Protein AF-A0A8E0IRZ7-F1 (afdb_monomer)

InterPro domains:
  IPR016195 Polymerase/histidinol phosphatase-like [SSF89550] (3-81)

Nearest PDB structures (foldseek):
  4p86-assembly1_B  TM=5.031E-01  e=4.065E-01  Bacillus subtilis
  4p3k-assembly1_A  TM=4.615E-01  e=4.297E+00  synthetic construct
  3gep-assembly1_B-2  TM=3.916E-01  e=7.748E+00  Homo sapiens
  5vog-assembly1_A-2  TM=3.223E-01  e=8.272E+00  Neisseria gonorrhoeae

Mean predicted aligned error: 5.02 Å

Solvent-accessible surface area (backbone atoms only — not comparable to full-atom values): 5821 Å² total; per-residue (Å²): 135,90,81,61,64,76,74,38,65,27,56,56,15,96,89,39,81,41,56,68,67,63,57,59,76,75,51,82,52,53,46,30,41,24,29,45,34,32,72,59,24,75,93,64,79,52,36,69,40,73,46,58,62,70,59,53,51,51,52,50,58,68,42,51,81,77,40,97,56,53,78,47,79,31,35,23,38,51,44,73,54,74,52,92,84,56,96,70,68,53,81,47,74,45,80,46,114

Sequence (97 aa):
MTIYDQHMHTLYSFDSEAQLRDYLTQTKAPVVTTEHLEFDNPDDGGRDNLPDYARMKATQAALAEKFPNEFLLGIEAGYLLLPMLDSDSTWTTMTLI

Structure (mmCIF, N/CA/C/O backbone):
data_AF-A0A8E0IRZ7-F1
#
_entry.id   AF-A0A8E0IRZ7-F1
#
loop_
_atom_site.group_PDB
_atom_site.id
_atom_site.type_symbol
_atom_site.label_atom_id
_atom_site.label_alt_id
_atom_site.label_comp_id
_atom_site.label_asym_id
_atom_site.label_entity_id
_atom_site.label_seq_id
_atom_site.pdbx_PDB_ins_code
_atom_site.Cartn_x
_atom_site.Cartn_y
_atom_site.Cartn_z
_atom_site.occupancy
_atom_site.B_iso_or_equiv
_atom_site.auth_seq_id
_atom_site.auth_comp_id
_atom_site.auth_asym_id
_atom_site.auth_atom_id
_atom_site.pdbx_PDB_model_num
ATOM 1 N N . MET A 1 1 ? 2.040 -0.685 24.546 1.00 78.38 1 MET A N 1
ATOM 2 C CA . MET A 1 1 ? 2.463 -0.607 23.136 1.00 78.38 1 MET A CA 1
ATOM 3 C C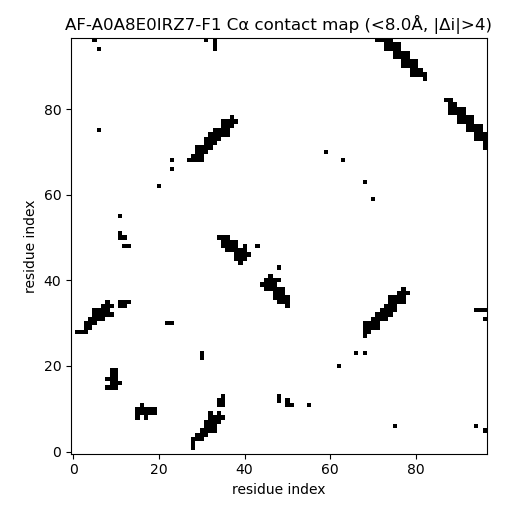 . MET A 1 1 ? 1.396 -1.298 22.315 1.00 78.38 1 MET A C 1
ATOM 5 O O . MET A 1 1 ? 1.049 -2.422 22.659 1.00 78.38 1 MET A O 1
ATOM 9 N N . THR A 1 2 ? 0.815 -0.613 21.336 1.00 84.62 2 THR A N 1
ATOM 10 C CA . THR A 1 2 ? -0.170 -1.220 20.432 1.00 84.62 2 THR A CA 1
ATOM 11 C C . THR A 1 2 ? 0.584 -2.077 19.420 1.00 84.62 2 THR A C 1
ATOM 13 O O . THR A 1 2 ? 1.552 -1.597 18.840 1.00 84.62 2 THR A O 1
ATOM 16 N N . ILE A 1 3 ? 0.181 -3.337 19.251 1.00 89.81 3 ILE A N 1
ATOM 17 C CA . ILE A 1 3 ? 0.766 -4.254 18.265 1.00 89.81 3 ILE A CA 1
ATOM 18 C C . ILE A 1 3 ? -0.178 -4.292 17.067 1.00 89.81 3 ILE A C 1
ATOM 20 O O . ILE A 1 3 ? -1.365 -4.572 17.238 1.00 89.81 3 ILE A O 1
ATOM 24 N N . TYR A 1 4 ? 0.342 -3.991 15.884 1.00 93.94 4 TYR A N 1
ATOM 25 C CA . TYR A 1 4 ? -0.385 -4.057 14.623 1.00 93.94 4 TYR A CA 1
ATOM 26 C C . TYR A 1 4 ? 0.584 -4.337 13.476 1.00 93.94 4 TYR A C 1
ATOM 28 O O . TYR A 1 4 ? 1.795 -4.144 13.622 1.00 93.94 4 TYR A O 1
ATOM 36 N N . ASP A 1 5 ? 0.033 -4.836 12.373 1.00 94.12 5 ASP A N 1
ATOM 37 C CA . ASP A 1 5 ? 0.798 -5.125 11.169 1.00 94.12 5 ASP A CA 1
ATOM 38 C C . ASP A 1 5 ? 1.223 -3.822 10.490 1.00 94.12 5 ASP A C 1
ATOM 40 O O . ASP A 1 5 ? 0.418 -2.910 10.290 1.00 94.12 5 ASP A O 1
ATOM 44 N N . GLN A 1 6 ? 2.511 -3.742 10.194 1.00 94.88 6 GLN A N 1
ATOM 45 C CA . GLN A 1 6 ? 3.190 -2.576 9.650 1.00 94.88 6 GLN A CA 1
ATOM 46 C C . GLN A 1 6 ? 3.698 -2.830 8.226 1.00 94.88 6 GLN A C 1
ATOM 48 O O . GLN A 1 6 ? 4.367 -1.966 7.672 1.00 94.88 6 GLN A O 1
ATOM 53 N N . HIS A 1 7 ? 3.400 -3.993 7.637 1.00 96.19 7 HIS A N 1
ATOM 54 C CA . HIS A 1 7 ? 3.860 -4.365 6.302 1.00 96.19 7 HIS A CA 1
ATOM 55 C C . HIS A 1 7 ? 2.813 -5.237 5.603 1.00 96.19 7 HIS A C 1
ATOM 57 O O . HIS A 1 7 ? 2.752 -6.446 5.815 1.00 96.19 7 HIS A O 1
ATOM 63 N N . MET A 1 8 ? 1.989 -4.635 4.742 1.00 95.69 8 MET A N 1
ATOM 64 C CA . MET A 1 8 ? 1.025 -5.380 3.923 1.00 95.69 8 MET A CA 1
ATOM 65 C C . MET A 1 8 ? 0.758 -4.712 2.576 1.00 95.69 8 MET A C 1
ATOM 67 O O . MET A 1 8 ? 0.840 -3.491 2.438 1.00 95.69 8 MET A O 1
ATOM 71 N N . HIS A 1 9 ? 0.317 -5.526 1.620 1.00 97.75 9 HIS A N 1
ATOM 7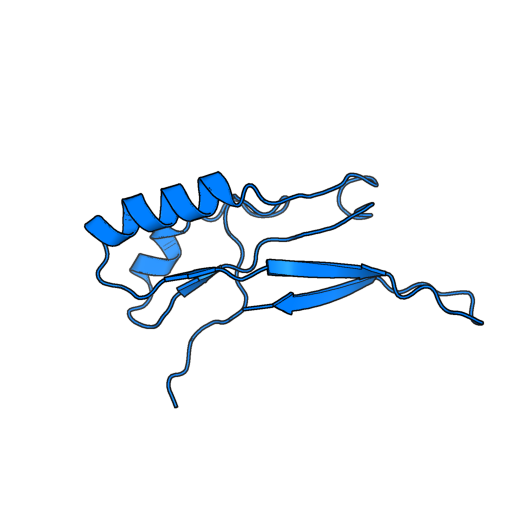2 C CA . HIS A 1 9 ? 0.063 -5.130 0.238 1.00 97.75 9 HIS A CA 1
ATOM 73 C C . HIS A 1 9 ? -1.406 -5.287 -0.114 1.00 97.75 9 HIS A C 1
ATOM 75 O O . HIS A 1 9 ? -2.078 -6.215 0.336 1.00 97.75 9 HIS A O 1
ATOM 81 N N . THR A 1 10 ? -1.904 -4.417 -0.977 1.00 97.94 10 THR A N 1
ATOM 82 C CA . THR A 1 10 ? -3.239 -4.534 -1.563 1.00 97.94 10 THR A CA 1
ATOM 83 C C . THR A 1 10 ? -3.123 -4.624 -3.082 1.00 97.94 10 THR A C 1
ATOM 85 O O . THR A 1 10 ? -2.027 -4.676 -3.626 1.00 97.94 10 THR A O 1
ATOM 88 N N . LEU A 1 11 ? -4.251 -4.586 -3.789 1.00 97.62 11 LEU A N 1
ATOM 89 C CA . LEU A 1 11 ? -4.324 -4.541 -5.255 1.00 97.62 11 LEU A CA 1
A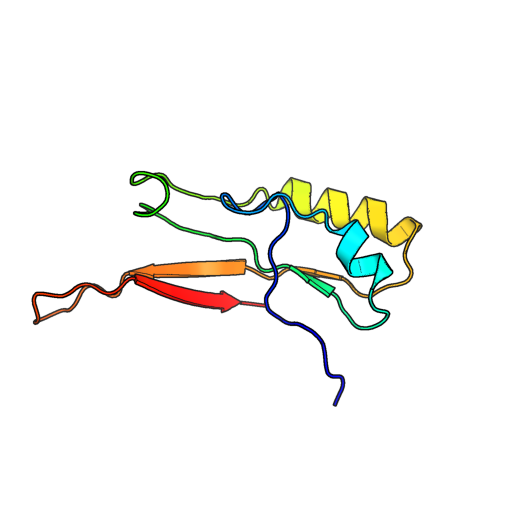TOM 90 C C . LEU A 1 11 ? -3.520 -3.401 -5.922 1.00 97.62 11 LEU A C 1
ATOM 92 O O . LEU A 1 11 ? -3.514 -3.293 -7.146 1.00 97.62 11 LEU A O 1
ATOM 96 N N . TYR A 1 12 ? -2.938 -2.492 -5.134 1.00 97.56 12 TYR A N 1
ATOM 97 C CA . TYR A 1 12 ? -2.067 -1.417 -5.603 1.00 97.56 12 TYR A CA 1
ATOM 98 C C . TYR A 1 12 ? -0.593 -1.826 -5.725 1.00 97.56 12 TYR A C 1
ATOM 100 O O . TYR A 1 12 ? 0.179 -1.060 -6.301 1.00 97.56 12 TYR A O 1
ATOM 108 N N . SER A 1 13 ? -0.221 -3.012 -5.245 1.00 97.31 13 SER A N 1
ATOM 109 C CA . SER A 1 13 ? 1.051 -3.672 -5.542 1.00 97.31 13 SER A CA 1
ATOM 110 C C . SER A 1 13 ? 0.920 -4.573 -6.770 1.00 97.31 13 SER A C 1
ATOM 112 O O . SER A 1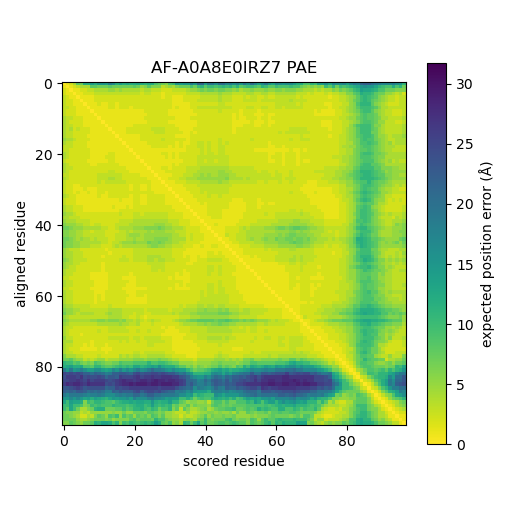 13 ? -0.143 -5.139 -7.019 1.00 97.31 13 SER A O 1
ATOM 114 N N . PHE A 1 14 ? 1.992 -4.700 -7.558 1.00 94.88 14 PHE A N 1
ATOM 115 C CA . PHE A 1 14 ? 1.967 -5.412 -8.846 1.00 94.88 14 PHE A CA 1
ATOM 116 C C . PHE A 1 14 ? 1.715 -6.924 -8.714 1.00 94.88 14 PHE A C 1
ATOM 118 O O . PHE A 1 14 ? 1.263 -7.559 -9.667 1.00 94.88 14 PHE A O 1
ATOM 125 N N . ASP A 1 15 ? 1.988 -7.483 -7.539 1.00 95.88 15 ASP A N 1
ATOM 126 C CA . ASP A 1 15 ? 1.961 -8.905 -7.208 1.00 95.88 15 ASP A CA 1
ATOM 127 C C . ASP A 1 15 ? 0.817 -9.290 -6.249 1.00 95.88 15 ASP A C 1
ATOM 129 O O . ASP A 1 15 ? 0.745 -10.429 -5.783 1.00 95.88 15 ASP A O 1
ATOM 133 N N . SER A 1 16 ? -0.109 -8.368 -5.966 1.00 97.31 16 SER A N 1
ATOM 134 C CA . SER A 1 16 ? -1.215 -8.587 -5.033 1.00 97.31 16 SER A CA 1
ATOM 135 C C . SER A 1 16 ? -2.574 -8.295 -5.664 1.00 97.31 16 SER A C 1
ATOM 137 O O . SER A 1 16 ? -2.753 -7.380 -6.462 1.00 97.31 16 SER A O 1
ATOM 139 N N . GLU A 1 17 ? -3.578 -9.071 -5.258 1.00 97.50 17 GLU A N 1
ATOM 140 C CA . GLU A 1 17 ? -4.989 -8.861 -5.616 1.00 97.50 17 GLU A CA 1
ATOM 141 C C . GLU A 1 17 ? -5.854 -8.519 -4.385 1.00 97.50 17 GLU A C 1
ATOM 143 O O . GLU A 1 17 ? -7.081 -8.383 -4.480 1.00 97.50 17 GLU A O 1
ATOM 148 N N . ALA A 1 18 ? -5.235 -8.386 -3.206 1.00 97.75 18 ALA A N 1
ATOM 149 C CA . ALA A 1 18 ? -5.943 -8.244 -1.940 1.00 97.75 18 ALA A CA 1
ATOM 150 C C . ALA A 1 18 ? -6.693 -6.905 -1.839 1.00 97.75 18 ALA A C 1
ATOM 152 O O . ALA A 1 18 ? -6.185 -5.837 -2.180 1.00 97.75 18 ALA A O 1
ATOM 153 N N . GLN A 1 19 ? -7.921 -6.937 -1.323 1.00 97.62 19 GLN A N 1
ATOM 154 C CA . GLN A 1 19 ? -8.718 -5.728 -1.125 1.00 97.62 19 GLN A CA 1
ATOM 155 C C . GLN A 1 19 ? -8.466 -5.154 0.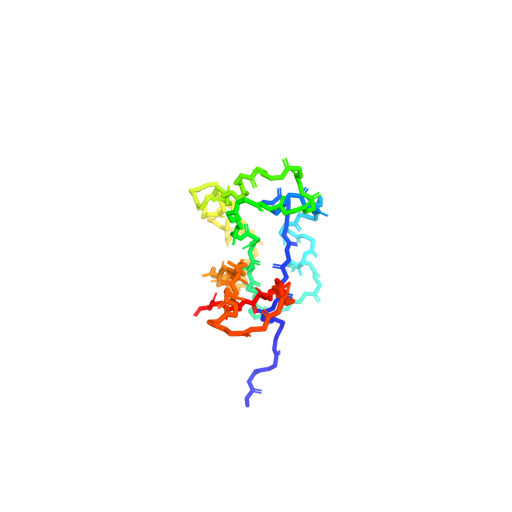271 1.00 97.62 19 GLN A C 1
ATOM 157 O O . GLN A 1 19 ? -8.600 -5.871 1.261 1.00 97.62 19 GLN A O 1
ATOM 162 N N . LEU A 1 20 ? -8.232 -3.838 0.388 1.00 97.06 20 LEU A N 1
ATOM 163 C CA . LEU A 1 20 ? -8.035 -3.177 1.692 1.00 97.06 20 LEU A CA 1
ATOM 164 C C . LEU A 1 20 ? -9.161 -3.492 2.695 1.00 97.06 20 LEU A C 1
ATOM 166 O O . LEU A 1 20 ? -8.927 -3.692 3.886 1.00 97.06 20 LEU A O 1
ATOM 170 N N . ARG A 1 21 ? -10.402 -3.577 2.202 1.00 96.81 21 ARG A N 1
ATOM 171 C CA . ARG A 1 21 ? -11.575 -3.890 3.028 1.00 96.81 21 ARG A CA 1
ATOM 172 C C . ARG A 1 21 ? -11.453 -5.239 3.744 1.00 96.81 21 ARG A C 1
ATOM 174 O O . ARG A 1 21 ? -11.985 -5.377 4.840 1.00 96.81 21 ARG A O 1
ATOM 181 N N . ASP A 1 22 ? -10.781 -6.217 3.141 1.00 96.50 22 ASP A N 1
ATOM 182 C CA . ASP A 1 22 ? -10.720 -7.572 3.676 1.00 96.50 22 ASP A CA 1
ATOM 183 C C . ASP A 1 22 ? -9.821 -7.590 4.924 1.00 96.50 22 ASP A C 1
ATOM 185 O O . ASP A 1 22 ? -10.164 -8.239 5.912 1.00 96.50 22 ASP A O 1
ATOM 189 N N . TYR A 1 23 ? -8.763 -6.770 4.968 1.00 95.75 23 TYR A N 1
ATOM 190 C CA . TYR A 1 23 ? -7.968 -6.532 6.181 1.00 95.75 23 TYR A CA 1
ATOM 191 C C . TYR A 1 23 ? -8.781 -5.847 7.288 1.00 95.75 23 TYR A C 1
ATOM 193 O O . TYR A 1 23 ? -8.750 -6.272 8.443 1.00 95.75 23 TYR A O 1
ATOM 201 N N . LEU A 1 24 ? -9.592 -4.841 6.944 1.00 95.38 24 LEU A N 1
ATOM 202 C CA . LEU A 1 24 ? -10.431 -4.118 7.917 1.00 95.38 24 LEU A CA 1
ATOM 203 C C . LEU A 1 24 ? -11.487 -5.001 8.594 1.00 95.38 24 LEU A C 1
ATOM 205 O O . LEU A 1 24 ? -11.960 -4.679 9.685 1.00 95.38 24 LEU A O 1
ATOM 209 N N . THR A 1 25 ? -11.888 -6.106 7.960 1.00 95.31 25 THR A N 1
ATOM 210 C CA . THR A 1 25 ? -12.810 -7.069 8.583 1.00 95.31 25 THR A CA 1
ATOM 211 C C . THR A 1 25 ? -12.137 -7.969 9.618 1.00 95.31 25 THR A C 1
ATOM 213 O O . THR A 1 25 ? -12.831 -8.557 10.446 1.00 95.31 25 THR A O 1
ATOM 216 N N . GLN A 1 26 ? -10.805 -8.049 9.611 1.00 94.38 26 GLN A N 1
ATOM 217 C CA . GLN A 1 26 ? -10.029 -8.970 10.445 1.00 94.38 26 GLN A CA 1
ATOM 218 C C . GLN A 1 26 ? -9.495 -8.323 11.726 1.00 94.38 26 GLN A C 1
ATOM 220 O O . GLN A 1 26 ? -9.155 -9.033 12.671 1.00 94.38 26 GLN A O 1
ATOM 225 N N . THR A 1 27 ? -9.429 -6.990 11.794 1.00 93.06 27 THR A N 1
ATOM 226 C CA . THR A 1 27 ? -8.827 -6.286 12.932 1.00 93.06 27 THR A CA 1
ATOM 227 C C . THR A 1 27 ? -9.550 -4.988 13.297 1.00 93.06 27 THR A C 1
ATOM 229 O O . THR A 1 27 ? -10.310 -4.419 12.515 1.00 93.06 27 THR A O 1
ATOM 232 N N . LYS A 1 28 ? -9.322 -4.539 14.534 1.00 92.56 28 LYS A N 1
ATOM 233 C CA . LYS A 1 28 ? -9.660 -3.196 15.042 1.00 92.56 28 LYS A CA 1
ATOM 234 C C . LYS A 1 28 ? -8.414 -2.371 15.378 1.00 92.56 28 LYS A C 1
ATOM 236 O O . LYS A 1 28 ? -8.530 -1.270 15.903 1.00 92.56 28 LYS A O 1
ATOM 241 N N . ALA A 1 29 ? -7.233 -2.945 15.162 1.00 94.31 29 ALA A N 1
ATOM 242 C CA . ALA A 1 29 ? -5.974 -2.230 15.267 1.00 94.31 29 ALA A CA 1
ATOM 243 C C . ALA A 1 29 ? -5.736 -1.404 13.986 1.00 94.31 29 ALA A C 1
ATOM 245 O O . ALA A 1 29 ? -6.383 -1.675 12.965 1.00 94.31 29 ALA A O 1
ATOM 246 N N . PRO A 1 30 ? -4.817 -0.422 14.013 1.00 95.12 30 PRO A N 1
ATOM 247 C CA . PRO A 1 30 ? -4.452 0.330 12.819 1.00 95.12 30 PRO A CA 1
ATOM 248 C C . PRO A 1 30 ? -4.060 -0.591 11.662 1.00 95.12 30 PRO A C 1
ATOM 250 O O . PRO A 1 30 ? -3.449 -1.641 11.866 1.00 95.12 30 PRO A O 1
ATOM 253 N N . VAL A 1 31 ? -4.437 -0.194 10.450 1.00 96.06 31 VAL A N 1
ATOM 254 C CA . VAL A 1 31 ? -4.116 -0.899 9.205 1.00 96.06 31 VAL A CA 1
ATOM 255 C C . VAL A 1 31 ? -3.180 -0.006 8.397 1.00 96.06 31 VAL A C 1
ATOM 257 O O . VAL A 1 31 ? -3.563 1.102 8.018 1.00 96.06 31 VAL A O 1
ATOM 260 N N . VAL A 1 32 ? -1.957 -0.484 8.157 1.00 96.06 32 VAL A N 1
ATOM 261 C CA . VAL A 1 32 ? -0.904 0.212 7.401 1.00 96.06 32 VAL A CA 1
ATOM 262 C C . VAL A 1 32 ? -0.623 -0.493 6.083 1.00 96.06 32 VAL A C 1
ATOM 264 O O . VAL A 1 32 ? -0.083 -1.588 6.096 1.00 96.06 32 VAL A O 1
ATOM 267 N N . THR A 1 33 ? -0.950 0.115 4.947 1.00 96.88 33 THR A N 1
ATOM 268 C CA . THR A 1 33 ? -0.558 -0.440 3.637 1.00 96.88 33 THR A CA 1
ATOM 269 C C . THR A 1 33 ? 0.828 0.051 3.246 1.00 96.88 33 THR A C 1
ATOM 271 O O . THR A 1 33 ? 1.103 1.234 3.432 1.00 96.88 33 THR A O 1
ATOM 274 N N . THR A 1 34 ? 1.657 -0.805 2.660 1.00 97.75 34 THR A N 1
ATOM 275 C CA . THR A 1 34 ? 3.044 -0.523 2.261 1.00 97.75 34 THR A CA 1
ATOM 276 C C . THR A 1 34 ? 3.281 -1.044 0.852 1.00 97.75 34 THR A C 1
ATOM 278 O O . THR A 1 34 ? 3.997 -2.011 0.648 1.00 97.75 34 THR A O 1
ATOM 281 N N . GLU A 1 35 ? 2.614 -0.434 -0.125 1.00 97.88 35 GLU A N 1
ATOM 282 C CA . GLU A 1 35 ? 2.644 -0.930 -1.504 1.00 97.88 35 GLU A CA 1
ATOM 283 C C . GLU A 1 35 ? 4.049 -0.840 -2.114 1.00 97.88 35 GLU A C 1
ATOM 285 O O . GLU A 1 35 ? 4.807 0.079 -1.779 1.00 97.88 35 GLU A O 1
ATOM 290 N N . HIS A 1 36 ? 4.358 -1.760 -3.033 1.00 96.81 36 HIS A N 1
ATOM 291 C CA . HIS A 1 36 ? 5.642 -1.805 -3.731 1.00 96.81 36 HIS A CA 1
ATOM 292 C C . HIS A 1 36 ? 5.872 -0.526 -4.544 1.00 96.81 36 HIS A C 1
ATOM 294 O O . HIS A 1 36 ? 5.079 -0.182 -5.422 1.00 96.81 36 HIS A O 1
ATOM 300 N N . LEU A 1 37 ? 6.982 0.154 -4.259 1.00 96.25 37 LEU A N 1
ATOM 301 C CA . LEU A 1 37 ? 7.595 1.183 -5.089 1.00 96.25 37 LEU A CA 1
ATOM 302 C C . LEU A 1 37 ? 8.939 0.652 -5.581 1.00 96.25 37 LEU A C 1
ATOM 304 O O . LEU A 1 37 ? 9.908 0.609 -4.821 1.00 96.25 37 LEU A O 1
ATOM 308 N N . GLU A 1 38 ? 9.003 0.278 -6.852 1.00 93.88 38 GLU A N 1
ATOM 309 C CA . GLU A 1 38 ? 10.179 -0.367 -7.433 1.00 93.88 38 GLU A CA 1
ATOM 310 C C . GLU A 1 38 ? 10.525 0.267 -8.778 1.00 93.88 38 GLU A C 1
ATOM 312 O O . GLU A 1 38 ? 9.653 0.526 -9.607 1.00 93.88 38 GLU A O 1
ATOM 317 N N . PHE A 1 39 ? 11.812 0.540 -8.978 1.00 92.81 39 PHE A N 1
ATOM 318 C CA . PHE A 1 39 ? 12.359 1.015 -10.247 1.00 92.81 39 PHE A CA 1
ATOM 319 C C . PHE A 1 39 ? 13.158 -0.112 -10.884 1.00 92.81 39 PHE A C 1
ATOM 321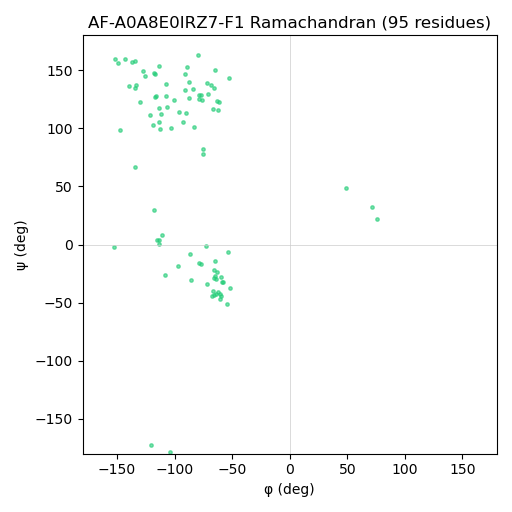 O O . PHE A 1 39 ? 13.911 -0.772 -10.171 1.00 92.81 39 PHE A O 1
ATOM 328 N N . ASP A 1 40 ? 13.025 -0.297 -12.200 1.00 91.50 40 ASP A N 1
ATOM 329 C CA . ASP A 1 40 ? 13.670 -1.398 -12.937 1.00 91.50 40 ASP A CA 1
ATOM 330 C C . ASP A 1 40 ? 13.451 -2.768 -12.262 1.00 91.50 40 ASP A C 1
ATOM 332 O O . ASP A 1 40 ? 14.391 -3.526 -12.018 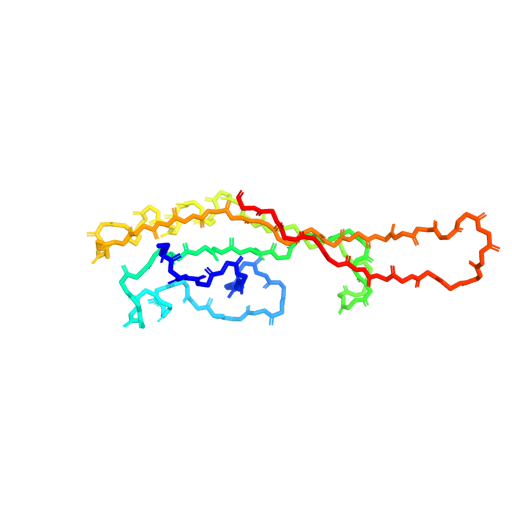1.00 91.50 40 ASP A O 1
ATOM 336 N N . ASN A 1 41 ? 12.197 -3.067 -11.903 1.00 90.75 41 ASN A N 1
ATOM 337 C CA . ASN A 1 41 ? 11.861 -4.251 -11.122 1.00 90.75 41 ASN A CA 1
ATOM 338 C C . ASN A 1 41 ? 12.223 -5.540 -11.885 1.00 90.75 41 ASN A C 1
ATOM 340 O O . ASN A 1 41 ? 11.594 -5.831 -12.912 1.00 90.75 41 ASN A O 1
ATOM 344 N N . PRO A 1 42 ? 13.173 -6.359 -11.394 1.00 87.12 42 PRO A N 1
ATOM 345 C CA . PRO A 1 42 ? 13.542 -7.608 -12.054 1.00 87.12 42 PRO A CA 1
ATOM 346 C C . PRO A 1 42 ? 12.394 -8.626 -12.094 1.00 87.12 42 PRO A C 1
ATOM 348 O O . PRO A 1 42 ? 12.308 -9.401 -13.050 1.00 87.12 42 PRO A O 1
ATOM 351 N N . ASP A 1 43 ? 11.494 -8.594 -11.111 1.00 88.12 43 ASP A N 1
ATOM 352 C CA . ASP A 1 43 ? 10.361 -9.514 -10.999 1.00 88.12 43 ASP A CA 1
ATOM 353 C C . ASP A 1 43 ? 9.206 -9.132 -11.937 1.00 88.12 43 ASP A C 1
ATOM 355 O O . ASP A 1 43 ? 8.368 -9.974 -12.266 1.00 88.12 43 ASP A O 1
ATOM 359 N N . ASP A 1 44 ? 9.212 -7.899 -12.457 1.00 91.25 44 ASP A N 1
ATOM 360 C CA . ASP A 1 44 ? 8.237 -7.399 -13.429 1.00 91.25 44 ASP A CA 1
ATOM 361 C C . ASP A 1 44 ? 8.865 -6.992 -14.777 1.00 91.25 44 ASP A C 1
ATOM 363 O O . ASP A 1 44 ? 8.378 -6.110 -15.494 1.00 91.25 44 ASP A O 1
ATOM 367 N N . GLY A 1 45 ? 9.962 -7.660 -15.147 1.00 90.69 45 GLY A N 1
ATOM 368 C CA . GLY A 1 45 ? 10.589 -7.529 -16.464 1.00 90.69 45 GLY A CA 1
ATOM 369 C C . GLY A 1 45 ? 11.298 -6.192 -16.702 1.00 90.69 45 GLY A C 1
ATOM 370 O O . GLY A 1 45 ? 11.310 -5.712 -17.837 1.00 90.69 45 GLY A O 1
ATOM 371 N N . GLY A 1 46 ? 11.864 -5.595 -15.653 1.00 90.38 46 GLY A N 1
ATOM 372 C CA . GLY A 1 46 ? 12.575 -4.312 -15.688 1.00 90.38 46 GLY A CA 1
ATOM 373 C C . GLY A 1 46 ? 11.647 -3.101 -15.786 1.00 90.38 46 GLY A C 1
ATOM 374 O O . GLY A 1 46 ? 12.031 -2.050 -16.297 1.00 90.38 46 GLY A O 1
ATOM 375 N N . ARG A 1 47 ? 10.379 -3.246 -15.385 1.00 92.75 47 ARG A N 1
ATOM 376 C CA . ARG A 1 47 ? 9.408 -2.144 -15.394 1.00 92.75 47 ARG A CA 1
ATOM 377 C C . ARG A 1 47 ? 9.448 -1.382 -14.078 1.00 92.75 47 ARG A C 1
ATOM 379 O O . ARG A 1 47 ? 9.756 -1.941 -13.034 1.00 92.75 47 ARG A O 1
ATOM 386 N N . ASP A 1 48 ? 9.076 -0.110 -14.137 1.00 95.19 48 ASP A N 1
ATOM 387 C CA . ASP A 1 48 ? 8.818 0.661 -12.926 1.00 95.19 48 ASP A CA 1
ATOM 388 C C . ASP A 1 48 ? 7.432 0.300 -12.384 1.00 95.19 48 ASP A C 1
ATOM 390 O O . ASP A 1 48 ? 6.417 0.436 -13.081 1.00 95.19 48 ASP A O 1
ATOM 394 N N . ASN A 1 49 ? 7.377 -0.115 -11.123 1.00 95.81 49 ASN A N 1
ATOM 395 C CA . ASN A 1 49 ? 6.144 -0.345 -10.388 1.00 95.81 49 ASN A CA 1
ATOM 396 C C . ASN A 1 49 ? 5.927 0.825 -9.430 1.00 95.81 49 ASN A C 1
ATOM 398 O O . ASN A 1 49 ? 6.533 0.921 -8.365 1.00 95.81 49 ASN A O 1
ATOM 402 N N . LEU A 1 50 ? 5.060 1.749 -9.853 1.00 95.81 50 LEU A N 1
ATOM 403 C CA . LEU A 1 50 ? 4.682 2.927 -9.080 1.00 95.81 50 LEU A CA 1
ATOM 404 C C . LEU A 1 50 ? 3.253 2.740 -8.548 1.00 95.81 50 LEU A C 1
ATOM 406 O O . LEU A 1 50 ? 2.320 2.654 -9.356 1.00 95.81 50 LEU A O 1
ATOM 410 N N . PRO A 1 51 ? 3.040 2.719 -7.224 1.00 94.69 51 PRO A N 1
ATOM 411 C CA . PRO A 1 51 ? 1.707 2.555 -6.670 1.00 94.69 51 PRO A CA 1
ATOM 412 C C . PRO A 1 51 ? 0.878 3.830 -6.893 1.00 94.69 51 PRO A C 1
ATOM 414 O O . PRO A 1 51 ? 1.365 4.956 -6.745 1.00 94.69 51 PRO A O 1
ATOM 417 N N . ASP A 1 52 ? -0.404 3.676 -7.249 1.00 96.00 52 ASP A N 1
ATOM 418 C CA . ASP A 1 52 ? -1.312 4.812 -7.470 1.00 96.00 52 ASP A CA 1
ATOM 419 C C . ASP A 1 52 ? -1.751 5.419 -6.127 1.00 96.00 52 ASP A C 1
ATOM 421 O O . ASP A 1 52 ? -2.834 5.148 -5.597 1.00 96.00 52 ASP A O 1
ATOM 425 N N . TYR A 1 53 ? -0.895 6.282 -5.579 1.00 94.75 53 TYR A N 1
ATOM 426 C CA . TYR A 1 53 ? -1.102 6.926 -4.282 1.00 94.75 53 TYR A CA 1
ATOM 427 C C . TYR A 1 53 ? -2.409 7.730 -4.200 1.00 94.75 53 TYR A C 1
ATOM 429 O O . TYR A 1 53 ? -3.041 7.820 -3.141 1.00 94.75 53 TYR A O 1
ATOM 437 N N . ALA A 1 54 ? -2.852 8.324 -5.313 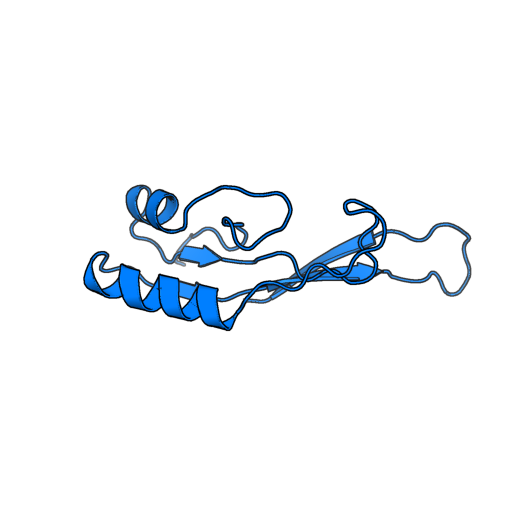1.00 96.75 54 ALA A N 1
ATOM 438 C CA . ALA A 1 54 ? -4.109 9.062 -5.347 1.00 96.75 54 ALA A CA 1
ATOM 439 C C . ALA A 1 54 ? -5.304 8.114 -5.174 1.00 96.75 54 ALA A C 1
ATOM 441 O O . ALA A 1 54 ? -6.197 8.399 -4.368 1.00 96.75 54 ALA A O 1
ATOM 442 N N . ARG A 1 55 ? -5.302 6.968 -5.866 1.00 97.62 55 ARG A N 1
ATOM 443 C CA . ARG A 1 55 ? -6.328 5.930 -5.696 1.00 97.62 55 ARG A CA 1
ATOM 444 C C . ARG A 1 55 ? -6.276 5.275 -4.325 1.00 97.62 55 ARG A C 1
ATOM 446 O O . ARG A 1 55 ? -7.338 5.076 -3.745 1.00 97.62 55 ARG A O 1
ATOM 453 N N . MET A 1 56 ? -5.092 5.006 -3.782 1.00 97.12 56 MET A N 1
ATOM 454 C CA . MET A 1 56 ? -4.939 4.470 -2.422 1.00 97.12 56 MET A CA 1
ATOM 455 C C . MET A 1 56 ? -5.648 5.361 -1.394 1.00 97.12 56 MET A C 1
ATOM 457 O O . MET A 1 56 ? -6.504 4.890 -0.642 1.00 97.12 56 MET A O 1
ATOM 461 N N . LYS A 1 57 ? -5.378 6.675 -1.422 1.00 96.62 57 LYS A N 1
ATOM 462 C CA . LYS A 1 57 ? -6.050 7.652 -0.548 1.00 96.62 57 LYS A CA 1
ATOM 463 C C . LYS A 1 57 ? -7.558 7.703 -0.764 1.00 96.62 57 LYS A C 1
ATOM 465 O O . LYS A 1 57 ? -8.310 7.770 0.205 1.00 96.62 57 LYS A O 1
ATOM 470 N N . ALA A 1 58 ? -8.005 7.679 -2.019 1.00 97.12 58 ALA A N 1
ATOM 471 C CA . ALA A 1 58 ? -9.431 7.683 -2.334 1.00 97.12 58 ALA A CA 1
ATOM 472 C C . ALA A 1 58 ? -10.138 6.437 -1.773 1.00 97.12 58 ALA A C 1
ATOM 474 O O . ALA A 1 58 ? -11.220 6.550 -1.196 1.00 97.12 58 ALA A O 1
ATOM 475 N N . THR A 1 59 ? -9.506 5.267 -1.872 1.00 97.00 59 THR A N 1
ATOM 476 C CA . THR A 1 59 ? -10.022 4.013 -1.313 1.00 97.00 59 THR A CA 1
ATOM 477 C C . THR A 1 59 ? -10.075 4.049 0.209 1.00 97.00 59 THR A C 1
ATOM 479 O O . THR A 1 59 ? -11.094 3.660 0.778 1.00 97.00 59 THR 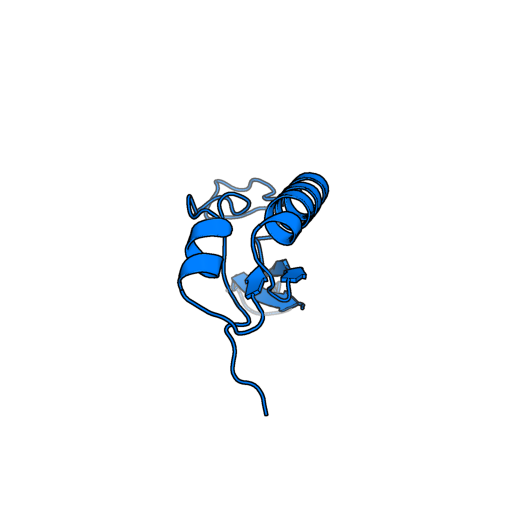A O 1
ATOM 482 N N . GLN A 1 60 ? -9.042 4.569 0.881 1.00 95.88 60 GLN A N 1
ATOM 483 C CA . GLN A 1 60 ? -9.079 4.755 2.336 1.00 95.88 60 GLN A CA 1
ATOM 484 C C . GLN A 1 60 ? -10.212 5.691 2.762 1.00 95.88 60 GLN A C 1
ATOM 486 O O . GLN A 1 60 ? -10.990 5.336 3.644 1.00 95.88 60 GLN A O 1
ATOM 491 N N . ALA A 1 61 ? -10.370 6.840 2.099 1.00 95.62 61 ALA A N 1
ATOM 492 C CA . ALA A 1 61 ? -11.445 7.784 2.402 1.00 95.62 61 ALA A CA 1
ATOM 493 C C . ALA A 1 61 ? -12.837 7.147 2.238 1.00 95.62 61 ALA A C 1
ATOM 495 O O . ALA A 1 61 ? -13.680 7.268 3.125 1.00 95.62 61 ALA A O 1
ATOM 496 N N . ALA A 1 62 ? -13.057 6.398 1.152 1.00 96.69 62 ALA A N 1
ATOM 497 C CA . ALA A 1 62 ? -14.321 5.705 0.904 1.00 96.69 62 ALA A CA 1
ATOM 498 C C . ALA A 1 62 ? -14.618 4.586 1.923 1.00 96.69 62 ALA A C 1
ATOM 500 O O . ALA A 1 62 ? -15.781 4.266 2.180 1.00 96.69 62 ALA A O 1
ATOM 501 N N . LEU A 1 63 ? -13.584 3.958 2.491 1.00 96.56 63 LEU A N 1
ATOM 502 C CA . LEU A 1 63 ? -13.733 2.908 3.502 1.00 96.56 63 LEU A CA 1
ATOM 503 C C . LEU A 1 63 ? -13.856 3.467 4.922 1.00 96.56 63 LEU A C 1
ATOM 505 O O . LEU A 1 63 ? -14.574 2.872 5.724 1.00 96.56 63 LEU A O 1
ATOM 509 N N . ALA A 1 64 ? -13.244 4.611 5.225 1.00 94.38 64 ALA A N 1
ATOM 510 C CA . ALA A 1 64 ? -13.331 5.260 6.533 1.00 94.38 64 ALA A CA 1
ATOM 511 C C . ALA A 1 64 ? -14.773 5.631 6.925 1.00 94.38 64 ALA A C 1
ATOM 513 O O . ALA A 1 64 ? -15.117 5.611 8.103 1.00 94.38 64 ALA A O 1
ATOM 514 N N . GLU A 1 65 ? -15.655 5.880 5.949 1.00 92.25 65 GLU A N 1
ATOM 515 C CA . GLU A 1 65 ? -17.092 6.083 6.195 1.00 92.25 65 GLU A CA 1
ATOM 516 C C . GLU A 1 65 ? -17.797 4.832 6.752 1.00 92.25 65 GLU A C 1
ATOM 518 O O . GLU A 1 65 ? -18.819 4.935 7.431 1.00 92.25 65 GLU A O 1
ATOM 523 N N . LYS A 1 66 ? -17.276 3.637 6.448 1.00 93.31 66 LYS A N 1
ATOM 524 C CA . LYS A 1 66 ? -17.907 2.339 6.751 1.00 93.31 66 LYS A CA 1
ATOM 525 C C . LYS A 1 66 ? -17.198 1.579 7.866 1.00 93.31 66 LYS A C 1
ATOM 527 O O . LYS A 1 66 ? -17.817 0.755 8.537 1.00 93.31 66 LYS A O 1
ATOM 532 N N . PHE A 1 67 ? -15.909 1.839 8.048 1.00 93.88 67 PHE A N 1
ATOM 533 C CA . PHE A 1 67 ? -15.056 1.160 9.008 1.00 93.88 67 PHE A CA 1
ATOM 534 C C . PHE A 1 67 ? -14.476 2.189 9.980 1.00 93.88 67 PHE A C 1
ATOM 536 O O . PHE A 1 67 ? -13.626 2.982 9.579 1.00 93.88 67 PHE A O 1
ATOM 543 N N . PRO A 1 68 ? -14.882 2.168 11.262 1.00 89.69 68 PRO A N 1
ATOM 544 C CA . PRO A 1 68 ? -14.248 2.986 12.287 1.00 89.69 68 PRO A CA 1
ATOM 545 C C . PRO A 1 68 ? -12.898 2.355 12.660 1.00 89.69 68 PRO A C 1
ATOM 547 O O . PRO A 1 68 ? -12.798 1.643 13.659 1.00 89.69 68 PRO A O 1
ATOM 550 N N . ASN A 1 69 ? -11.890 2.554 11.810 1.00 93.12 69 ASN A N 1
ATOM 551 C CA . ASN A 1 69 ? -10.523 2.075 11.997 1.00 93.12 69 ASN A CA 1
ATOM 552 C C . ASN A 1 69 ? -9.515 3.183 11.674 1.00 93.12 69 ASN A C 1
ATOM 554 O O . ASN A 1 69 ? -9.824 4.114 10.931 1.00 93.12 69 ASN A O 1
ATOM 558 N N . GLU A 1 70 ? -8.306 3.068 12.217 1.00 94.44 70 GLU A N 1
ATOM 559 C CA . GLU A 1 70 ? -7.188 3.926 11.829 1.00 94.44 70 GLU A CA 1
ATOM 560 C C . GLU A 1 70 ? -6.515 3.371 10.569 1.00 94.44 70 GLU A C 1
ATOM 562 O O . GLU A 1 70 ? -6.253 2.168 10.464 1.00 94.44 70 GLU A O 1
ATOM 567 N N . PHE A 1 71 ? -6.253 4.260 9.615 1.00 94.19 71 PHE A N 1
ATOM 568 C CA . PHE A 1 71 ? -5.591 3.957 8.353 1.00 94.19 71 PHE A CA 1
ATOM 569 C C . PHE A 1 71 ? -4.267 4.705 8.299 1.00 94.19 71 PHE A C 1
ATOM 571 O O . PHE A 1 71 ? -4.249 5.925 8.467 1.00 94.19 71 PHE A O 1
ATOM 578 N N . LEU A 1 72 ? -3.184 3.989 8.020 1.00 95.19 72 LEU A N 1
ATOM 579 C CA . LEU A 1 72 ? -1.873 4.572 7.764 1.00 95.19 72 LEU A CA 1
ATOM 580 C C . LEU A 1 72 ? -1.436 4.214 6.337 1.00 95.19 72 LEU A C 1
ATOM 582 O O . LEU A 1 72 ? -1.819 3.175 5.791 1.00 95.19 72 LEU A O 1
ATOM 586 N N . LEU A 1 73 ? -0.682 5.115 5.712 1.00 94.38 73 LEU A N 1
ATOM 587 C CA . LEU A 1 73 ? -0.190 4.979 4.342 1.00 94.38 73 LEU A CA 1
ATOM 588 C C . LEU A 1 73 ? 1.327 4.973 4.370 1.00 94.38 73 LEU A C 1
ATOM 590 O O . LEU A 1 73 ? 1.939 6.033 4.479 1.00 94.38 73 LEU A O 1
ATOM 594 N N . GLY A 1 74 ? 1.894 3.787 4.231 1.00 94.94 74 GLY A N 1
ATOM 595 C CA . GLY A 1 74 ? 3.305 3.590 3.982 1.00 94.94 74 GLY A CA 1
ATOM 596 C C . GLY A 1 74 ? 3.597 3.225 2.529 1.00 94.94 74 GLY A C 1
ATOM 597 O O . GLY A 1 74 ? 2.705 3.141 1.679 1.00 94.94 74 GLY A O 1
ATOM 598 N N . ILE A 1 75 ? 4.876 2.998 2.262 1.00 96.50 75 ILE A N 1
ATOM 599 C CA . ILE A 1 75 ? 5.433 2.513 0.998 1.00 96.50 75 ILE A CA 1
ATOM 600 C C . ILE A 1 75 ? 6.541 1.515 1.328 1.00 96.50 75 ILE A C 1
ATOM 602 O O . ILE A 1 75 ? 7.371 1.783 2.198 1.00 96.50 75 ILE A O 1
ATOM 606 N N . GLU A 1 76 ? 6.580 0.393 0.617 1.00 96.62 76 GLU A N 1
ATOM 607 C CA . GLU A 1 76 ? 7.759 -0.467 0.569 1.00 96.62 76 GLU A CA 1
ATOM 608 C C . GLU A 1 76 ? 8.605 -0.058 -0.637 1.00 96.62 76 GLU A C 1
ATOM 610 O O . GLU A 1 76 ? 8.246 -0.305 -1.784 1.00 96.62 76 GLU A O 1
ATOM 615 N N . ALA A 1 77 ? 9.718 0.627 -0.385 1.00 94.44 77 ALA A N 1
ATOM 616 C CA . ALA A 1 77 ? 10.619 1.074 -1.434 1.00 94.44 77 ALA A CA 1
ATOM 617 C C . ALA A 1 77 ? 11.686 0.008 -1.699 1.00 94.44 77 ALA A C 1
ATOM 619 O O . ALA A 1 77 ? 12.551 -0.239 -0.850 1.00 94.44 77 ALA A O 1
ATOM 620 N N . GLY A 1 78 ? 11.650 -0.590 -2.888 1.00 90.69 78 GLY A N 1
ATOM 621 C CA . GLY A 1 78 ? 12.746 -1.401 -3.397 1.00 90.69 78 GLY A CA 1
ATOM 622 C C . GLY A 1 78 ? 13.979 -0.534 -3.629 1.00 90.69 78 GLY A C 1
ATOM 623 O O . GLY A 1 78 ? 13.898 0.564 -4.186 1.00 90.69 78 GLY A O 1
ATOM 624 N N . TYR A 1 79 ? 15.137 -1.011 -3.191 1.00 84.12 79 TYR A N 1
ATOM 625 C CA . TYR A 1 79 ? 16.409 -0.361 -3.446 1.00 84.12 79 TYR A CA 1
ATOM 626 C C . TYR A 1 79 ? 17.453 -1.368 -3.918 1.00 84.12 79 TYR A C 1
ATOM 628 O O . TYR A 1 79 ? 17.614 -2.468 -3.385 1.00 84.12 79 TYR A O 1
ATOM 636 N N . LEU A 1 80 ? 18.211 -0.943 -4.923 1.00 77.12 80 LEU A N 1
ATOM 637 C CA . LEU A 1 80 ? 19.392 -1.645 -5.386 1.00 77.12 80 LEU A CA 1
ATOM 638 C C . LEU A 1 80 ? 20.611 -1.015 -4.726 1.00 77.12 80 LEU A C 1
ATOM 640 O O . LEU A 1 80 ? 20.955 0.139 -5.000 1.00 77.12 80 LEU A O 1
ATOM 644 N N . LEU A 1 81 ? 21.295 -1.773 -3.874 1.00 70.19 81 LEU A N 1
ATOM 645 C CA . LEU A 1 81 ? 22.628 -1.377 -3.452 1.00 70.19 81 LEU A CA 1
ATOM 646 C C . LEU A 1 81 ? 23.606 -1.851 -4.523 1.00 70.19 81 LEU A C 1
ATOM 648 O O . LEU A 1 81 ? 23.948 -3.029 -4.578 1.00 70.19 81 LEU A O 1
ATOM 652 N N . LEU A 1 82 ? 24.045 -0.935 -5.389 1.00 64.88 82 LEU A N 1
ATOM 653 C CA . LEU A 1 82 ? 25.149 -1.231 -6.294 1.00 64.88 82 LEU A CA 1
ATOM 654 C C . LEU A 1 82 ? 26.417 -1.412 -5.447 1.00 64.88 82 LEU A C 1
ATOM 656 O O . LEU A 1 82 ? 26.841 -0.461 -4.778 1.00 64.88 82 LEU A O 1
ATOM 660 N N . PRO A 1 83 ? 27.028 -2.606 -5.431 1.00 60.28 83 PRO A N 1
ATOM 661 C CA . PRO A 1 83 ? 28.269 -2.804 -4.708 1.00 60.28 83 PRO A CA 1
ATOM 662 C C . PRO A 1 83 ? 29.341 -1.911 -5.337 1.00 60.28 83 PRO A C 1
ATOM 664 O O . PRO A 1 83 ? 29.622 -1.990 -6.530 1.00 60.28 83 PRO A O 1
ATOM 667 N N . MET A 1 84 ? 29.962 -1.041 -4.534 1.00 56.81 84 MET A N 1
ATOM 668 C CA . MET A 1 84 ? 31.075 -0.223 -5.025 1.00 56.81 84 MET A CA 1
ATOM 669 C C . MET A 1 84 ? 32.300 -1.074 -5.408 1.00 56.81 84 MET A C 1
ATOM 671 O O . MET A 1 84 ? 33.176 -0.528 -6.072 1.00 56.81 84 MET A O 1
ATOM 675 N N . LEU A 1 85 ? 32.391 -2.364 -5.029 1.00 52.12 85 LEU A N 1
ATOM 676 C CA . LEU A 1 85 ? 33.599 -3.184 -5.244 1.00 52.12 85 LEU A CA 1
ATOM 677 C C . LEU A 1 85 ? 33.433 -4.722 -5.398 1.00 52.12 85 LEU A C 1
ATOM 679 O O . LEU A 1 85 ? 34.444 -5.355 -5.678 1.00 52.12 85 LEU A O 1
ATOM 683 N N . ASP A 1 86 ? 32.244 -5.331 -5.296 1.00 53.00 86 ASP A N 1
ATOM 684 C CA . ASP A 1 86 ? 32.057 -6.795 -5.470 1.00 53.00 86 ASP A CA 1
ATOM 685 C C . ASP A 1 86 ? 30.954 -7.100 -6.497 1.00 53.00 86 ASP A C 1
ATOM 687 O O . ASP A 1 86 ? 30.050 -6.303 -6.673 1.00 53.00 86 ASP A O 1
ATOM 691 N N . SER A 1 87 ? 31.024 -8.210 -7.234 1.00 56.97 87 SER A N 1
ATOM 692 C CA . SER A 1 87 ? 30.209 -8.454 -8.444 1.00 56.97 87 SER A CA 1
ATOM 693 C C . SER A 1 87 ? 28.722 -8.755 -8.222 1.00 56.97 87 SER A C 1
ATOM 695 O O . SER A 1 87 ? 28.001 -8.947 -9.201 1.00 56.97 87 SER A O 1
ATOM 697 N N . ASP A 1 88 ? 28.260 -8.798 -6.974 1.00 59.84 88 ASP A N 1
ATOM 698 C CA . ASP A 1 88 ? 26.939 -9.325 -6.638 1.00 59.84 88 ASP A CA 1
ATOM 699 C C . ASP A 1 88 ? 26.038 -8.195 -6.127 1.00 59.84 88 ASP A C 1
ATOM 701 O O . ASP A 1 88 ? 26.112 -7.768 -4.975 1.00 59.84 88 ASP A O 1
ATOM 705 N N . SER A 1 89 ? 25.188 -7.674 -7.013 1.00 59.59 89 SER A N 1
ATOM 706 C CA . SER A 1 89 ? 24.139 -6.724 -6.650 1.00 59.59 89 SER A CA 1
ATOM 707 C C . SER A 1 89 ? 22.974 -7.453 -5.978 1.00 59.59 89 SER A C 1
ATOM 709 O O . SER A 1 89 ? 22.402 -8.365 -6.576 1.00 59.59 89 SER A O 1
ATOM 711 N N . THR A 1 90 ? 22.588 -7.039 -4.770 1.00 65.12 90 THR A N 1
ATOM 712 C CA . THR A 1 90 ? 21.405 -7.572 -4.077 1.00 65.12 90 THR A CA 1
ATOM 713 C C . THR A 1 90 ? 20.280 -6.545 -4.075 1.00 65.12 90 THR A C 1
ATOM 715 O O . THR A 1 90 ? 20.481 -5.404 -3.649 1.00 65.12 90 THR A O 1
ATOM 718 N N . TRP A 1 91 ? 19.100 -6.967 -4.523 1.00 66.94 91 TRP A N 1
ATOM 719 C CA . TRP A 1 91 ? 17.858 -6.219 -4.361 1.00 66.94 91 TRP A CA 1
ATOM 720 C C . TRP A 1 91 ? 17.331 -6.420 -2.940 1.00 66.94 91 TRP A C 1
ATOM 722 O O . TRP A 1 91 ? 17.224 -7.555 -2.473 1.00 66.94 91 TRP A O 1
ATOM 732 N N . THR A 1 92 ? 17.032 -5.318 -2.258 1.00 76.88 92 THR A N 1
ATOM 733 C CA . THR A 1 92 ? 16.464 -5.307 -0.904 1.00 76.88 92 THR A CA 1
ATOM 734 C C . THR A 1 92 ? 15.355 -4.261 -0.838 1.00 76.88 92 THR A C 1
ATOM 736 O O . THR A 1 92 ? 15.339 -3.321 -1.628 1.00 76.88 92 THR A O 1
ATOM 739 N N . THR A 1 93 ? 14.429 -4.395 0.108 1.00 79.88 93 THR A N 1
ATOM 740 C CA . THR A 1 93 ? 13.333 -3.446 0.316 1.00 79.88 93 THR A CA 1
ATOM 741 C C . THR A 1 93 ? 13.442 -2.713 1.655 1.00 79.88 93 THR A C 1
ATOM 743 O O . THR A 1 93 ? 14.064 -3.182 2.613 1.00 79.88 93 THR A O 1
ATOM 746 N N . MET A 1 94 ? 12.870 -1.510 1.713 1.00 83.81 94 MET A N 1
ATOM 747 C CA . MET A 1 94 ? 12.757 -0.694 2.920 1.00 83.81 94 MET A CA 1
ATOM 748 C C . MET A 1 94 ? 11.317 -0.212 3.090 1.00 83.81 94 MET A C 1
ATOM 750 O O . MET A 1 94 ? 10.794 0.511 2.244 1.00 83.81 94 MET A O 1
ATOM 754 N N . THR A 1 95 ? 10.711 -0.541 4.227 1.00 83.44 95 THR A N 1
ATOM 755 C CA . THR A 1 95 ? 9.355 -0.107 4.575 1.00 83.44 95 THR A CA 1
ATOM 756 C C . THR A 1 95 ? 9.373 1.255 5.268 1.00 83.44 95 THR A C 1
ATOM 758 O O . THR A 1 95 ? 10.061 1.451 6.272 1.00 83.44 95 THR A O 1
ATOM 761 N N . LEU A 1 96 ? 8.604 2.202 4.732 1.00 79.69 96 LEU A N 1
ATOM 762 C CA . LEU A 1 96 ? 8.416 3.560 5.243 1.00 79.69 96 LEU A CA 1
ATOM 763 C C . LEU A 1 96 ? 6.942 3.731 5.627 1.00 79.69 96 LEU A C 1
ATOM 765 O O . LEU A 1 96 ? 6.081 3.460 4.796 1.00 79.69 96 LEU A O 1
ATOM 769 N N . ILE A 1 97 ? 6.651 4.174 6.853 1.00 78.19 97 ILE A N 1
ATOM 770 C CA . ILE A 1 97 ? 5.289 4.338 7.403 1.00 78.19 97 ILE A CA 1
ATOM 771 C C . ILE A 1 97 ? 5.094 5.770 7.886 1.00 78.19 97 ILE A C 1
ATOM 773 O O . ILE A 1 97 ? 6.039 6.300 8.517 1.00 78.19 97 ILE A O 1
#

Foldseek 3Di:
DDDDDQEDADPQAPPHPHDPVVVLVVDQAEDEYAHEQEALDVVVNGHGRDGPVVVVVVSCVVCVVPGVHHYHYKHWYWDWDDPPDDDDIDIDTDIGD

pLDDT: mean 89.55, std 11.63, range [52.12, 97.94]

Organism: NCBI:txid1256207

Radius of gyration: 15.48 Å; Cα contacts (8 Å, |Δi|>4): 163; chains: 1; bounding box: 52×19×40 Å

Secondary structure (DSSP, 8-state):
----------TTSTT----HHHHHTT-SS-EEEEEEEEEEEGGGTSEEE---HHHHHHHHHHHHTT----EEEEEEEEEEE--SSSS--EEEEEEE-